Protein AF-A0A522VHD6-F1 (afdb_monomer_lite)

pLDDT: mean 89.99, std 9.03, range [51.41, 97.56]

Radius of gyration: 14.05 Å; chains: 1; bounding box: 30×31×34 Å

Foldseek 3Di:
DPDDDADDLVNVLVVVVVCCVVPNDDDDDPDPVVSVCVRVVVVVCVVVVNDDPVNVVVVCVVPVDDD

Secondary structure (DSSP, 8-state):
-PPP-PPPHHHHHHHHHHHHHHH----S-S-HHHHHHHHHHHHHHHHTT-S-HHHHHHHHHHHHS--

Sequence (67 aa):
MKEPVWIEERDALALHERLLALHGGIAGIRDATLLSSGLARPRQQFAAGTLDEESFTAFLRANTQPA

Structure (mmCIF, N/CA/C/O backbone):
data_AF-A0A522VHD6-F1
#
_entry.id   AF-A0A522VHD6-F1
#
loop_
_atom_site.group_PDB
_atom_site.id
_atom_site.type_symbol
_atom_site.label_atom_id
_atom_site.label_alt_id
_atom_site.label_comp_id
_atom_site.label_asym_id
_atom_site.label_entity_id
_atom_site.label_seq_id
_atom_site.pdbx_PDB_ins_code
_atom_site.Cartn_x
_atom_site.Cartn_y
_atom_site.Cartn_z
_atom_site.occupancy
_atom_site.B_iso_or_equiv
_atom_site.auth_seq_id
_atom_site.auth_comp_id
_atom_site.auth_asym_id
_atom_site.auth_atom_id
_atom_site.pdbx_PDB_model_num
ATOM 1 N N . MET A 1 1 ? -14.037 3.665 13.586 1.00 75.81 1 MET A N 1
ATOM 2 C CA . MET A 1 1 ? -13.573 3.667 12.182 1.00 75.81 1 MET A CA 1
ATOM 3 C C . MET A 1 1 ? -14.234 2.518 11.427 1.00 75.81 1 MET A C 1
ATOM 5 O O . MET A 1 1 ? -14.290 1.419 11.964 1.00 75.81 1 MET A O 1
ATOM 9 N N . LYS A 1 2 ? -14.759 2.765 10.218 1.00 85.2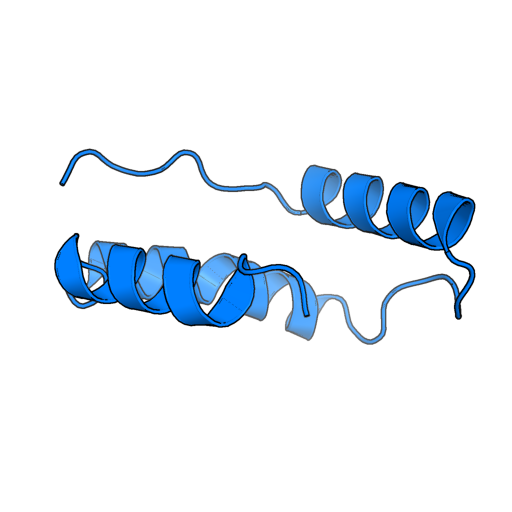5 2 LYS A N 1
ATOM 10 C CA . LYS A 1 2 ? -15.195 1.697 9.299 1.00 85.25 2 LYS A CA 1
ATOM 11 C C . LYS A 1 2 ? -13.958 1.004 8.722 1.00 85.25 2 LYS A C 1
ATOM 13 O O . LYS A 1 2 ? -12.990 1.695 8.421 1.00 85.25 2 LYS A O 1
ATOM 18 N N . GLU A 1 3 ? -14.001 -0.317 8.553 1.00 87.69 3 GLU A N 1
ATOM 19 C CA . GLU A 1 3 ? -12.882 -1.059 7.965 1.00 87.69 3 GLU A CA 1
ATOM 20 C C . GLU A 1 3 ? -12.468 -0.478 6.594 1.00 87.69 3 GLU A C 1
ATOM 22 O O . GLU A 1 3 ? -13.342 -0.259 5.742 1.00 87.69 3 GLU A O 1
ATOM 27 N N . PRO A 1 4 ? -11.165 -0.194 6.383 1.00 89.19 4 PRO A N 1
ATOM 28 C CA . PRO A 1 4 ? -10.644 0.258 5.099 1.00 89.19 4 PRO A CA 1
ATOM 29 C C . PRO A 1 4 ? -10.808 -0.786 3.992 1.00 89.19 4 PRO A C 1
ATOM 31 O O . PRO A 1 4 ? -10.877 -1.988 4.238 1.00 89.19 4 PRO A O 1
ATOM 34 N N . VAL A 1 5 ? -10.786 -0.328 2.740 1.00 92.12 5 VAL A N 1
ATOM 35 C CA . VAL A 1 5 ? -10.605 -1.232 1.600 1.00 92.12 5 VAL A CA 1
ATOM 36 C C . VAL A 1 5 ? -9.115 -1.525 1.470 1.00 92.12 5 VAL A C 1
ATOM 38 O O . VAL A 1 5 ? -8.322 -0.625 1.192 1.00 92.12 5 VAL A O 1
ATOM 41 N N . TRP A 1 6 ? -8.737 -2.777 1.699 1.00 92.81 6 TRP A N 1
ATOM 42 C CA . TRP A 1 6 ? -7.350 -3.216 1.614 1.00 92.81 6 TRP A CA 1
ATOM 43 C C . TRP A 1 6 ? -6.931 -3.465 0.163 1.00 92.81 6 TRP A C 1
ATOM 45 O O . TRP A 1 6 ? -7.715 -3.964 -0.641 1.00 92.81 6 TRP A O 1
ATOM 55 N N . ILE A 1 7 ? -5.683 -3.121 -0.158 1.00 93.44 7 ILE A N 1
ATOM 56 C CA . ILE A 1 7 ? -5.068 -3.420 -1.454 1.00 93.44 7 ILE A CA 1
ATOM 57 C C . ILE A 1 7 ? -4.620 -4.881 -1.438 1.00 93.44 7 ILE A C 1
ATOM 59 O O . ILE A 1 7 ? -3.909 -5.304 -0.523 1.00 93.44 7 ILE A O 1
ATOM 63 N N . GLU A 1 8 ? -5.018 -5.638 -2.455 1.00 95.75 8 GLU A N 1
ATOM 64 C CA . GLU A 1 8 ? -4.566 -7.013 -2.631 1.00 95.75 8 GLU A CA 1
ATOM 65 C C . GLU A 1 8 ? -3.207 -7.047 -3.341 1.00 95.75 8 GLU A C 1
ATOM 67 O O . GLU A 1 8 ? -2.823 -6.116 -4.050 1.00 95.75 8 GLU A O 1
ATOM 72 N N . GLU A 1 9 ? -2.456 -8.136 -3.179 1.00 95.75 9 GLU A N 1
ATOM 73 C CA . GLU A 1 9 ? -1.078 -8.228 -3.687 1.00 95.75 9 GLU A CA 1
ATOM 74 C C . GLU A 1 9 ? -0.977 -7.962 -5.194 1.00 95.75 9 GLU A C 1
ATOM 76 O O . GLU A 1 9 ? -0.115 -7.207 -5.645 1.00 95.75 9 GLU A O 1
ATOM 81 N N . ARG A 1 10 ? -1.924 -8.496 -5.972 1.00 95.88 10 ARG A N 1
ATOM 82 C CA . ARG A 1 10 ? -2.010 -8.251 -7.418 1.00 95.88 10 ARG A CA 1
ATOM 83 C C . ARG A 1 10 ? -2.154 -6.763 -7.759 1.00 95.88 10 ARG A C 1
ATOM 85 O O . ARG A 1 10 ? -1.613 -6.314 -8.764 1.00 95.88 10 ARG A O 1
ATOM 92 N N . ASP A 1 11 ? -2.882 -6.013 -6.934 1.00 96.44 11 ASP A N 1
ATOM 93 C CA . ASP A 1 11 ? -3.166 -4.603 -7.173 1.00 96.44 11 ASP A CA 1
ATOM 94 C C . ASP A 1 11 ? -1.919 -3.779 -6.830 1.00 96.44 11 ASP A C 1
ATOM 96 O O . ASP A 1 11 ? -1.551 -2.875 -7.577 1.00 96.44 11 ASP A O 1
ATOM 100 N N . ALA A 1 12 ? -1.204 -4.150 -5.760 1.00 95.12 12 ALA A N 1
ATOM 101 C CA . ALA A 1 12 ? 0.089 -3.564 -5.413 1.00 95.12 12 ALA A CA 1
ATOM 102 C C . ALA A 1 12 ? 1.131 -3.770 -6.528 1.00 95.12 12 ALA A C 1
ATOM 104 O O . ALA A 1 12 ? 1.819 -2.821 -6.907 1.00 95.12 12 ALA A O 1
ATOM 105 N N . LEU A 1 13 ? 1.207 -4.978 -7.097 1.00 96.00 13 LEU A N 1
ATOM 106 C CA . LEU A 1 13 ? 2.082 -5.284 -8.233 1.00 96.00 13 LEU A CA 1
ATOM 107 C C . LEU A 1 13 ? 1.695 -4.478 -9.480 1.00 96.00 13 LEU A C 1
ATOM 109 O O . LEU A 1 13 ? 2.553 -3.859 -10.103 1.00 96.00 13 LEU A O 1
ATOM 113 N N . ALA A 1 14 ? 0.404 -4.421 -9.820 1.00 96.50 14 ALA A N 1
ATOM 114 C CA . ALA A 1 14 ? -0.071 -3.654 -10.971 1.00 96.50 14 ALA A CA 1
ATOM 115 C C . ALA A 1 14 ? 0.212 -2.147 -10.830 1.00 96.50 14 ALA A C 1
ATOM 117 O O . ALA A 1 14 ? 0.603 -1.488 -11.797 1.00 96.50 14 ALA A O 1
ATOM 118 N N . LEU A 1 15 ? 0.045 -1.597 -9.623 1.00 95.31 15 LEU A N 1
ATOM 119 C CA . LEU A 1 15 ? 0.406 -0.214 -9.317 1.00 95.31 15 LEU A CA 1
ATOM 120 C C . LEU A 1 15 ? 1.915 0.009 -9.443 1.00 95.31 15 LEU A C 1
ATOM 122 O O . LEU A 1 15 ? 2.323 1.015 -10.019 1.00 95.31 15 LEU A O 1
ATOM 126 N N . HIS A 1 16 ? 2.737 -0.923 -8.956 1.00 94.94 16 HIS A N 1
ATOM 127 C CA . HIS A 1 16 ? 4.190 -0.838 -9.070 1.00 94.94 16 HIS A CA 1
ATOM 128 C C . HIS A 1 16 ? 4.650 -0.792 -10.532 1.00 94.94 16 HIS A C 1
ATOM 130 O O . HIS A 1 16 ? 5.352 0.143 -10.914 1.00 94.94 16 HIS A O 1
ATOM 136 N N . GLU A 1 17 ? 4.179 -1.720 -11.368 1.00 96.31 17 GLU A N 1
ATOM 137 C CA . GLU A 1 17 ? 4.494 -1.743 -12.803 1.00 96.31 17 GLU A CA 1
ATOM 138 C C . GLU A 1 17 ? 4.069 -0.444 -13.502 1.00 96.31 17 GLU A C 1
ATOM 140 O O . GLU A 1 17 ? 4.808 0.119 -14.312 1.00 96.31 17 GLU A O 1
ATOM 145 N N . ARG A 1 18 ? 2.902 0.102 -13.137 1.00 97.00 18 ARG A N 1
ATOM 146 C CA . ARG A 1 18 ? 2.447 1.395 -13.660 1.00 97.00 18 ARG A CA 1
ATOM 147 C C . ARG A 1 18 ? 3.364 2.546 -13.245 1.00 97.00 18 ARG A C 1
ATOM 149 O O . ARG A 1 18 ? 3.632 3.422 -14.063 1.00 97.00 18 ARG A O 1
ATOM 156 N N . LEU A 1 19 ? 3.825 2.576 -11.996 1.00 95.94 19 LEU A N 1
ATOM 157 C CA . LEU A 1 19 ? 4.738 3.617 -11.516 1.00 95.94 19 LEU A CA 1
ATOM 158 C C . LEU A 1 19 ? 6.099 3.531 -12.210 1.00 95.94 19 LEU A 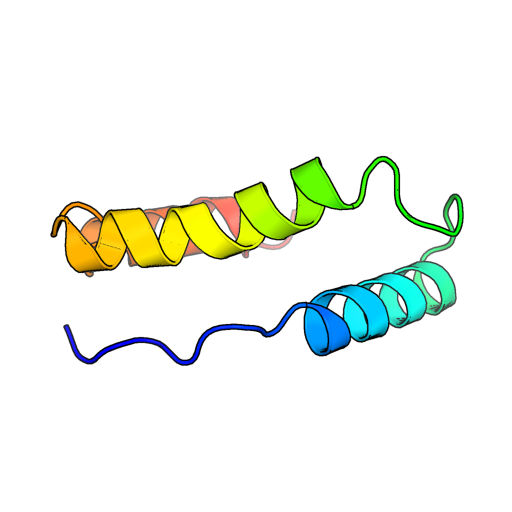C 1
ATOM 160 O O . LEU A 1 19 ? 6.629 4.565 -12.608 1.00 95.94 19 LEU A O 1
ATOM 164 N N . LEU A 1 20 ? 6.621 2.322 -12.432 1.00 96.25 20 LEU A N 1
ATOM 165 C CA . LEU A 1 20 ? 7.838 2.109 -13.219 1.00 96.25 20 LEU A CA 1
ATOM 166 C C . LEU A 1 20 ? 7.674 2.602 -14.659 1.00 96.25 20 LEU A C 1
ATOM 168 O O . LEU A 1 20 ? 8.565 3.265 -15.183 1.00 96.25 20 LEU A O 1
ATOM 172 N N . ALA A 1 21 ? 6.526 2.339 -15.287 1.00 96.31 21 ALA A N 1
ATOM 173 C CA . ALA A 1 21 ? 6.242 2.832 -16.632 1.00 96.31 21 ALA A CA 1
ATOM 174 C C . ALA A 1 21 ? 6.175 4.371 -16.706 1.00 96.31 21 ALA A C 1
ATOM 176 O O . ALA A 1 21 ? 6.534 4.950 -17.729 1.00 96.31 21 ALA A O 1
ATOM 177 N N . LEU A 1 22 ? 5.719 5.038 -15.638 1.00 97.56 22 LEU A N 1
ATOM 178 C CA . LEU A 1 22 ? 5.573 6.498 -15.588 1.00 97.56 22 LEU A CA 1
ATOM 179 C C . LEU A 1 22 ? 6.850 7.235 -15.167 1.00 97.56 22 LEU A C 1
ATOM 181 O O . LEU A 1 22 ? 7.082 8.356 -15.617 1.00 97.56 22 LEU A O 1
ATOM 185 N N . HIS A 1 23 ? 7.654 6.639 -14.289 1.00 96.75 23 HIS A N 1
ATOM 186 C CA . HIS A 1 23 ? 8.756 7.329 -13.611 1.00 96.75 23 HIS A CA 1
ATOM 187 C C . HIS A 1 23 ? 10.116 6.640 -13.788 1.00 96.75 23 HIS A C 1
ATOM 189 O O . HIS A 1 23 ? 11.136 7.188 -13.373 1.00 96.75 23 HIS A O 1
ATOM 195 N N . GLY A 1 24 ? 10.152 5.472 -14.432 1.00 92.81 24 GLY A N 1
ATOM 196 C CA . GLY A 1 24 ? 11.335 4.623 -14.523 1.00 92.81 24 GLY A CA 1
ATOM 197 C C . GLY A 1 24 ? 11.646 3.898 -13.209 1.00 92.81 24 GLY A C 1
ATOM 198 O O . GLY A 1 24 ? 10.985 4.086 -12.188 1.00 92.81 24 GLY A O 1
ATOM 199 N N . GLY A 1 25 ? 12.667 3.043 -13.238 1.00 93.25 25 GLY A N 1
ATOM 200 C CA . GLY A 1 25 ? 13.133 2.279 -12.079 1.00 93.25 25 GLY A CA 1
ATOM 201 C C . GLY A 1 25 ? 13.520 0.844 -12.433 1.00 93.25 25 GLY A C 1
ATOM 202 O O . GLY A 1 25 ? 13.440 0.432 -13.590 1.00 93.25 25 GLY A O 1
ATOM 203 N N . ILE A 1 26 ? 13.964 0.088 -11.427 1.00 94.25 26 ILE A N 1
ATOM 204 C CA . ILE A 1 26 ? 14.259 -1.343 -11.572 1.00 94.25 26 ILE A CA 1
ATOM 205 C C . ILE A 1 26 ? 12.948 -2.122 -11.475 1.00 94.25 26 ILE A C 1
ATOM 207 O O . ILE A 1 26 ? 12.193 -1.935 -10.524 1.00 94.25 26 ILE A O 1
ATOM 211 N N . ALA A 1 27 ? 12.712 -2.994 -12.453 1.00 93.44 27 ALA A N 1
ATOM 212 C CA . ALA A 1 27 ? 11.543 -3.860 -12.502 1.00 93.44 27 ALA A CA 1
ATOM 213 C C . ALA A 1 27 ? 11.646 -5.065 -11.560 1.00 93.44 27 ALA A C 1
ATOM 215 O O . ALA A 1 27 ? 12.740 -5.529 -11.224 1.00 93.44 27 ALA A O 1
ATOM 216 N N . GLY A 1 28 ? 10.481 -5.612 -11.217 1.00 91.69 28 GLY A N 1
ATOM 217 C CA . GLY A 1 28 ? 10.350 -6.793 -10.376 1.00 91.69 28 GLY A CA 1
ATOM 218 C C . GLY A 1 28 ? 10.318 -6.485 -8.881 1.00 91.69 28 GLY A C 1
ATOM 219 O O . GLY A 1 28 ? 10.456 -5.352 -8.428 1.00 91.69 28 GLY A O 1
ATOM 220 N N . ILE A 1 29 ? 10.116 -7.538 -8.095 1.00 94.00 29 ILE A N 1
ATOM 221 C CA . ILE A 1 29 ? 10.014 -7.447 -6.639 1.00 94.00 29 ILE A CA 1
ATOM 222 C C . ILE A 1 29 ? 11.314 -7.869 -5.972 1.00 94.00 29 ILE A C 1
ATOM 224 O O . ILE A 1 29 ? 11.980 -8.809 -6.400 1.00 94.00 29 ILE A O 1
ATOM 228 N N . ARG A 1 30 ? 11.646 -7.198 -4.868 1.00 90.19 30 ARG A N 1
ATOM 229 C CA . ARG A 1 30 ? 12.802 -7.562 -4.043 1.00 90.19 30 ARG A CA 1
ATOM 230 C C . ARG A 1 30 ? 12.629 -8.935 -3.394 1.00 90.19 30 ARG A C 1
ATOM 232 O O . ARG A 1 30 ? 13.567 -9.720 -3.388 1.00 90.19 30 ARG A O 1
ATOM 239 N N . ASP A 1 31 ? 11.461 -9.172 -2.797 1.0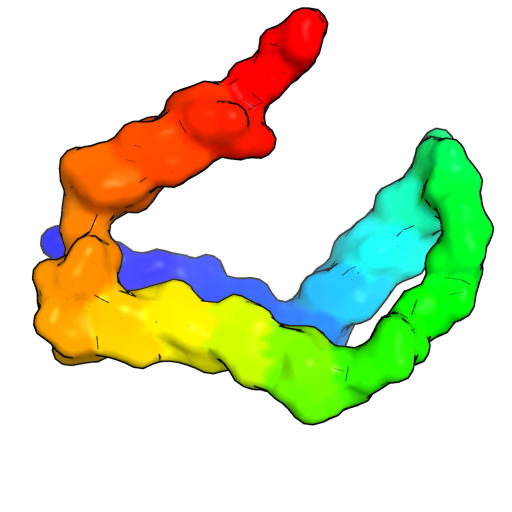0 95.62 31 ASP A N 1
ATOM 240 C CA . ASP A 1 31 ? 11.117 -10.398 -2.074 1.00 95.62 31 ASP A CA 1
ATOM 241 C C . ASP A 1 31 ? 9.585 -10.479 -1.897 1.00 95.62 31 ASP A C 1
ATOM 243 O O . ASP A 1 31 ? 8.958 -9.516 -1.445 1.00 95.62 31 ASP A O 1
ATOM 247 N N . ALA A 1 32 ? 8.978 -11.615 -2.250 1.00 94.25 32 ALA A N 1
ATOM 248 C CA . ALA A 1 32 ? 7.526 -11.822 -2.165 1.00 94.25 32 ALA A CA 1
ATOM 249 C C . ALA A 1 32 ? 7.009 -11.946 -0.718 1.00 94.25 32 ALA A C 1
ATOM 251 O O . ALA A 1 32 ? 5.913 -11.488 -0.386 1.00 94.25 32 ALA A O 1
ATOM 252 N N . THR A 1 33 ? 7.813 -12.513 0.180 1.00 96.25 33 THR A N 1
ATOM 253 C CA . THR A 1 33 ? 7.502 -12.598 1.614 1.00 96.25 33 THR A CA 1
ATOM 254 C C . THR A 1 33 ? 7.525 -11.209 2.243 1.00 96.25 33 THR A C 1
ATOM 256 O O . THR A 1 33 ? 6.681 -10.874 3.074 1.00 96.25 33 THR A O 1
ATOM 259 N N . LEU A 1 34 ? 8.463 -10.361 1.817 1.00 95.56 34 LEU A N 1
ATOM 260 C CA . LEU A 1 34 ? 8.524 -8.983 2.296 1.00 95.56 34 LEU A CA 1
ATOM 261 C C . LEU A 1 34 ? 7.323 -8.159 1.811 1.00 95.56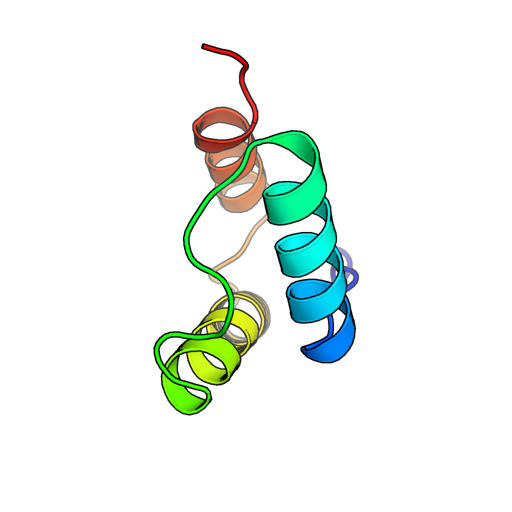 34 LEU A C 1
ATOM 263 O O . LEU A 1 34 ? 6.766 -7.384 2.591 1.00 95.56 34 LEU A O 1
ATOM 267 N N . LEU A 1 35 ? 6.896 -8.353 0.558 1.00 95.38 35 LEU A N 1
ATOM 268 C CA . LEU A 1 35 ? 5.693 -7.716 0.014 1.00 95.38 35 LEU A CA 1
ATOM 269 C C . LEU A 1 35 ? 4.440 -8.124 0.800 1.00 95.38 35 LEU A C 1
ATOM 271 O O . LEU A 1 35 ? 3.728 -7.261 1.315 1.00 95.38 35 LEU A O 1
ATOM 275 N N . SER A 1 36 ? 4.204 -9.428 0.945 1.00 95.62 36 SER A N 1
ATOM 276 C CA . SER A 1 36 ? 3.037 -9.952 1.665 1.00 95.62 36 SER A CA 1
ATOM 277 C C . SER A 1 36 ? 3.017 -9.516 3.135 1.00 95.62 36 SER A C 1
ATOM 279 O O . SER A 1 36 ? 1.978 -9.083 3.639 1.00 95.62 36 SER A O 1
ATOM 281 N N . SER A 1 37 ? 4.169 -9.508 3.817 1.00 96.19 37 SER A N 1
ATOM 282 C CA . SER A 1 37 ? 4.279 -8.964 5.176 1.00 96.19 37 SER A CA 1
ATOM 283 C C . SER A 1 37 ? 3.963 -7.467 5.237 1.00 96.19 37 SER A C 1
ATOM 285 O O . SER A 1 37 ? 3.348 -7.016 6.208 1.00 96.19 37 SER A O 1
ATOM 287 N N . GLY A 1 38 ? 4.371 -6.694 4.226 1.00 94.44 38 GLY A N 1
ATOM 288 C CA . GLY A 1 38 ? 4.066 -5.269 4.123 1.00 94.44 38 GLY A CA 1
ATOM 289 C C . GLY A 1 38 ? 2.565 -5.001 4.011 1.00 94.44 38 GLY A C 1
ATOM 290 O O . GLY A 1 38 ? 2.052 -4.118 4.695 1.00 94.44 38 GLY A O 1
ATOM 291 N N . LEU A 1 39 ? 1.849 -5.807 3.221 1.00 95.19 39 LEU A N 1
ATOM 292 C CA . LEU A 1 39 ? 0.394 -5.705 3.049 1.00 95.19 39 LEU A CA 1
ATOM 293 C C . LEU A 1 39 ? -0.392 -6.201 4.274 1.00 95.19 39 LEU A C 1
ATOM 295 O O . LEU A 1 39 ? -1.462 -5.675 4.585 1.00 95.19 39 LEU A O 1
ATOM 299 N N . ALA A 1 40 ? 0.133 -7.190 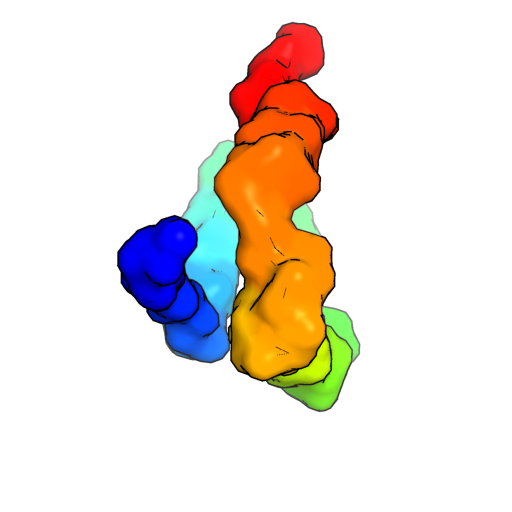5.002 1.00 95.88 40 ALA A N 1
ATOM 300 C CA . ALA A 1 40 ? -0.512 -7.731 6.198 1.00 95.88 40 ALA A CA 1
ATOM 301 C C . ALA A 1 40 ? -0.441 -6.781 7.406 1.00 95.88 40 ALA A C 1
ATOM 303 O O . ALA A 1 40 ? -1.375 -6.728 8.207 1.00 95.88 40 ALA A O 1
ATOM 304 N N . ARG A 1 41 ? 0.648 -6.016 7.551 1.00 93.75 41 ARG A N 1
ATOM 305 C CA . ARG A 1 41 ? 0.902 -5.190 8.743 1.00 93.75 41 ARG A CA 1
ATOM 306 C C . ARG A 1 41 ? -0.197 -4.149 9.031 1.00 93.75 41 ARG A C 1
ATOM 308 O O . ARG A 1 41 ? -0.653 -4.111 10.173 1.00 93.75 41 ARG A O 1
ATOM 315 N N . PRO A 1 42 ? -0.686 -3.345 8.066 1.00 91.38 42 PRO A N 1
ATOM 316 C CA . PRO A 1 42 ? -1.793 -2.417 8.314 1.00 91.38 42 PRO A CA 1
ATOM 317 C C . PRO A 1 42 ? -3.084 -3.120 8.756 1.00 91.38 42 PRO A C 1
ATOM 319 O O . PRO A 1 42 ? -3.768 -2.639 9.658 1.00 91.38 42 PRO A O 1
ATOM 322 N N . ARG A 1 43 ? -3.383 -4.297 8.185 1.00 93.44 43 ARG A N 1
ATOM 323 C CA . ARG A 1 43 ? -4.551 -5.122 8.551 1.00 93.44 43 ARG A CA 1
ATOM 324 C C . ARG A 1 43 ? -4.435 -5.618 9.994 1.00 93.44 43 ARG A C 1
ATOM 326 O O . ARG A 1 43 ? -5.396 -5.548 10.754 1.00 93.44 43 ARG A O 1
ATOM 333 N N . GLN A 1 44 ? -3.239 -6.059 10.392 1.00 94.50 44 GLN A N 1
ATOM 334 C CA . GLN A 1 44 ? -2.939 -6.461 11.769 1.00 94.50 44 GLN A CA 1
ATOM 335 C C . GLN A 1 44 ? -3.075 -5.289 12.747 1.00 94.50 44 GLN A C 1
ATOM 337 O O . GLN A 1 44 ? -3.675 -5.451 13.805 1.00 94.50 44 GLN A O 1
ATOM 342 N N . GLN A 1 45 ? -2.566 -4.103 12.398 1.00 92.75 45 GLN A N 1
ATOM 343 C CA . GLN A 1 45 ? -2.682 -2.909 13.241 1.00 92.75 45 GLN A CA 1
ATOM 344 C C . GLN A 1 45 ? -4.137 -2.463 13.413 1.00 92.75 45 GLN A C 1
ATOM 346 O O . GLN A 1 45 ? -4.527 -2.092 14.522 1.00 92.75 45 GLN A O 1
ATOM 351 N N . PHE A 1 46 ? -4.939 -2.550 12.348 1.00 91.94 46 PHE A N 1
ATOM 352 C CA . PHE A 1 46 ? -6.377 -2.296 12.397 1.00 91.94 46 PHE A CA 1
ATOM 353 C C . PHE A 1 46 ? -7.100 -3.299 13.300 1.00 91.94 46 PHE A C 1
ATOM 355 O O . PHE A 1 46 ? -7.817 -2.891 14.210 1.00 91.94 46 PHE A O 1
ATOM 362 N N . ALA A 1 47 ? -6.852 -4.601 13.125 1.00 92.25 47 ALA A N 1
ATOM 363 C CA . ALA A 1 47 ? -7.434 -5.645 13.970 1.00 92.25 47 ALA A CA 1
ATOM 364 C C . ALA A 1 47 ? -7.021 -5.513 15.449 1.00 92.25 47 ALA A C 1
ATOM 366 O O . ALA A 1 47 ? -7.820 -5.780 16.342 1.00 92.25 47 ALA A O 1
ATOM 367 N N . ALA A 1 48 ? -5.790 -5.063 15.710 1.00 93.56 48 ALA A N 1
ATOM 368 C CA . ALA A 1 48 ? -5.279 -4.787 17.050 1.00 93.56 48 ALA A CA 1
ATOM 369 C C . ALA A 1 48 ? -5.755 -3.439 17.636 1.00 93.56 48 ALA A C 1
ATOM 371 O O . ALA A 1 48 ? -5.403 -3.121 18.770 1.00 93.56 48 ALA A O 1
ATOM 372 N N . GLY A 1 49 ? -6.507 -2.626 16.882 1.00 90.38 49 GLY A N 1
ATOM 373 C CA . GLY A 1 49 ? -7.009 -1.318 17.323 1.00 90.38 49 GLY A CA 1
ATOM 374 C C . GLY A 1 49 ? -5.945 -0.219 17.434 1.00 90.38 49 GLY A C 1
ATOM 375 O O . GLY A 1 49 ? -6.204 0.819 18.029 1.00 90.38 49 GLY A O 1
ATOM 376 N N . THR A 1 50 ? -4.754 -0.439 16.872 1.00 89.50 50 THR A N 1
ATOM 377 C CA . THR A 1 50 ? -3.638 0.534 16.875 1.00 89.50 50 THR A CA 1
ATOM 378 C C . THR A 1 50 ? -3.617 1.426 15.638 1.00 89.50 50 THR A C 1
ATOM 380 O O . THR A 1 50 ? -2.946 2.454 15.634 1.00 89.50 50 THR A O 1
ATOM 383 N N . LEU A 1 51 ? -4.344 1.042 14.586 1.00 88.38 51 LEU A N 1
ATOM 384 C CA . LEU A 1 51 ? -4.621 1.905 13.445 1.00 88.38 51 LEU A CA 1
ATOM 385 C C . LEU A 1 51 ? -5.993 2.559 13.644 1.00 88.38 51 LEU A C 1
ATOM 387 O O . LEU A 1 51 ? -7.022 1.962 13.329 1.00 88.38 51 LEU A O 1
ATOM 391 N N . ASP A 1 52 ? -5.987 3.775 14.184 1.00 85.81 52 ASP A N 1
ATOM 392 C CA . ASP A 1 52 ? -7.170 4.610 14.382 1.00 85.81 52 ASP A CA 1
ATOM 393 C C . ASP A 1 52 ? -7.207 5.807 13.415 1.00 85.81 52 ASP A C 1
ATOM 395 O O . ASP A 1 52 ? -6.355 5.969 12.538 1.00 85.81 52 ASP A O 1
ATOM 399 N N . GLU A 1 53 ? -8.254 6.625 13.523 1.00 84.94 53 GLU A N 1
ATOM 400 C CA . GLU A 1 53 ? -8.516 7.725 12.588 1.00 84.94 53 GLU A CA 1
ATOM 401 C C . GLU A 1 53 ? -7.477 8.840 12.689 1.00 84.94 53 GLU A C 1
ATOM 403 O O . GLU A 1 53 ? -7.059 9.395 11.670 1.00 84.94 53 GLU A O 1
ATOM 408 N N . GLU A 1 54 ? -7.003 9.115 13.900 1.00 87.94 54 GLU A N 1
ATOM 409 C CA . GLU A 1 54 ? -5.964 10.106 14.148 1.00 87.94 54 GLU A CA 1
ATOM 410 C C . GLU A 1 54 ? -4.613 9.635 13.595 1.00 87.94 54 GLU A C 1
ATOM 412 O O . GLU A 1 54 ? -3.978 10.358 12.822 1.00 87.94 54 GLU A O 1
ATOM 417 N N . SER A 1 55 ? -4.219 8.391 13.881 1.00 83.88 55 SER A N 1
ATOM 418 C CA . SER A 1 55 ? -2.969 7.794 13.399 1.00 83.88 55 SER A CA 1
ATOM 419 C C . SER A 1 55 ? -2.956 7.638 11.878 1.00 83.88 55 SER A C 1
ATOM 421 O O . SER A 1 55 ? -1.945 7.917 11.231 1.00 83.88 55 SER A O 1
ATOM 423 N N . PHE A 1 56 ? -4.082 7.241 11.276 1.00 83.75 56 PHE A N 1
ATOM 424 C CA . PHE A 1 56 ? -4.210 7.144 9.822 1.00 83.75 56 PHE A CA 1
ATOM 425 C C . PHE A 1 56 ? -4.149 8.522 9.149 1.00 83.75 56 PHE A C 1
ATOM 427 O O . PHE A 1 56 ? -3.437 8.701 8.161 1.00 83.75 56 PHE A O 1
ATOM 434 N N . THR A 1 57 ? -4.824 9.527 9.713 1.00 87.12 57 THR A N 1
ATOM 435 C CA . THR A 1 57 ? -4.762 10.908 9.209 1.00 87.12 57 THR A CA 1
ATOM 436 C C . THR A 1 57 ? -3.349 11.484 9.319 1.00 87.12 57 THR A C 1
ATOM 438 O O . THR A 1 57 ? -2.876 12.148 8.392 1.00 87.12 57 THR A O 1
ATOM 441 N N . ALA A 1 58 ? -2.649 11.209 10.423 1.00 87.06 58 ALA A N 1
ATOM 442 C CA . ALA A 1 58 ? -1.253 11.592 10.605 1.00 87.06 58 ALA A CA 1
ATOM 443 C C . ALA A 1 58 ? -0.344 10.932 9.554 1.00 87.06 58 ALA A C 1
ATOM 445 O O . ALA A 1 58 ? 0.472 11.617 8.933 1.00 87.06 58 ALA A O 1
ATOM 446 N N . PHE A 1 59 ? -0.533 9.633 9.289 1.00 83.31 59 PHE A N 1
ATOM 447 C CA . PHE A 1 59 ? 0.179 8.914 8.231 1.00 83.31 59 PHE A CA 1
ATOM 448 C C . PHE A 1 59 ? -0.050 9.540 6.852 1.00 83.31 59 PHE A C 1
ATOM 450 O O . PHE A 1 59 ? 0.918 9.779 6.127 1.00 83.31 59 PHE A O 1
ATOM 457 N N . LEU A 1 60 ? -1.305 9.841 6.495 1.00 84.75 60 LEU A N 1
ATOM 458 C CA . LEU A 1 60 ? -1.616 10.453 5.206 1.00 84.75 60 LEU A CA 1
ATOM 459 C C . LEU A 1 60 ? -0.925 11.809 5.060 1.00 84.75 60 LEU A C 1
ATOM 461 O O . LEU A 1 60 ? -0.251 12.018 4.054 1.00 84.75 60 LEU A O 1
ATOM 465 N N . ARG A 1 61 ? -0.994 12.700 6.061 1.00 86.94 61 ARG A N 1
ATOM 466 C CA . ARG A 1 61 ? -0.280 13.992 5.993 1.00 86.94 61 ARG A CA 1
ATOM 467 C C . ARG A 1 61 ? 1.211 13.814 5.733 1.00 86.94 61 ARG A C 1
ATOM 469 O O . ARG A 1 61 ? 1.753 14.516 4.892 1.00 86.94 61 ARG A O 1
ATOM 476 N N . ALA A 1 62 ? 1.846 12.868 6.421 1.00 84.38 62 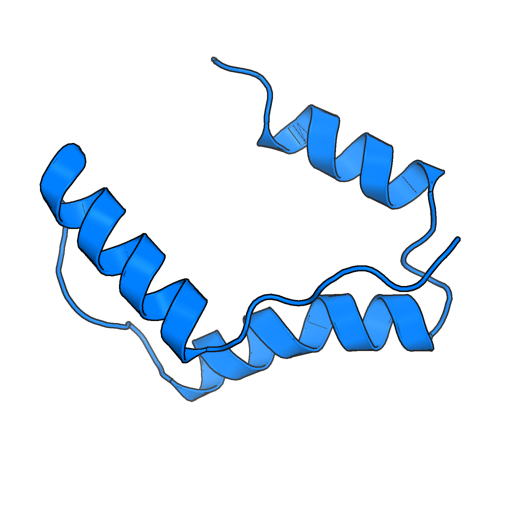ALA A N 1
ATOM 477 C CA . ALA A 1 62 ? 3.280 12.640 6.295 1.00 84.38 62 ALA A CA 1
ATOM 478 C C . ALA A 1 62 ? 3.703 12.063 4.930 1.00 84.38 62 ALA A C 1
ATOM 480 O O . ALA A 1 62 ? 4.855 12.231 4.548 1.00 84.38 62 ALA A O 1
ATOM 481 N N . ASN A 1 63 ? 2.805 11.379 4.206 1.00 76.88 63 ASN A N 1
ATOM 482 C CA . ASN A 1 63 ? 3.163 10.588 3.017 1.00 76.88 63 ASN A CA 1
ATOM 483 C C . ASN A 1 63 ? 2.424 10.975 1.724 1.00 76.88 63 ASN A C 1
ATOM 485 O O . ASN A 1 63 ? 2.710 10.403 0.676 1.00 76.88 63 ASN A O 1
ATOM 489 N N . THR A 1 64 ? 1.461 11.901 1.769 1.00 74.75 64 THR A N 1
ATOM 490 C CA . THR A 1 64 ? 0.688 12.326 0.580 1.00 74.75 64 THR A CA 1
ATOM 491 C C . THR A 1 64 ? 0.805 13.812 0.252 1.00 74.75 64 THR A C 1
ATOM 493 O O . THR A 1 64 ? 0.244 14.249 -0.752 1.00 74.75 64 THR A O 1
ATOM 496 N N . GLN A 1 65 ? 1.542 14.601 1.042 1.00 58.56 65 GLN A N 1
ATOM 497 C CA . GLN A 1 65 ? 1.854 15.971 0.640 1.00 58.56 65 GLN A CA 1
ATOM 498 C C . GLN A 1 65 ? 2.873 15.957 -0.510 1.00 58.56 65 GLN A C 1
ATOM 500 O O . GLN A 1 65 ? 3.892 15.271 -0.399 1.00 58.56 65 GLN A O 1
ATOM 505 N N . PRO A 1 66 ? 2.615 16.684 -1.613 1.00 51.41 66 PRO A N 1
ATOM 506 C CA . PRO A 1 66 ? 3.644 16.909 -2.615 1.00 51.41 66 PRO A CA 1
ATOM 507 C C . PRO A 1 66 ? 4.807 17.675 -1.969 1.00 51.41 66 PRO A C 1
ATOM 509 O O . PRO A 1 66 ? 4.576 18.537 -1.118 1.00 51.41 66 PRO A O 1
ATOM 512 N N . ALA A 1 67 ? 6.031 17.306 -2.352 1.00 58.00 67 ALA A N 1
ATOM 513 C CA . ALA A 1 67 ? 7.252 18.011 -1.965 1.00 58.00 67 ALA A CA 1
ATOM 514 C C . ALA A 1 67 ? 7.244 19.471 -2.442 1.00 58.00 67 ALA A C 1
ATOM 516 O O . ALA A 1 67 ? 6.649 19.736 -3.515 1.00 58.00 67 ALA A O 1
#